Protein AF-A0A1F9YQN9-F1 (afdb_monomer_lite)

pLDDT: mean 76.18, std 14.78, range [42.59, 94.94]

Foldseek 3Di:
DDDDDQQQDWDADPVPRDIDSPPDQADPPPRHGQQPPWDADPPPGDTDHPPDQADPPPGHGPVVVRVVCPPVNDDDPVPPCPDDDPDPPPDDQDWDADPVPRDTDTPPDQADPPPGHGDD

Structure (mmCIF, N/CA/C/O backbone):
data_AF-A0A1F9YQN9-F1
#
_entry.id   AF-A0A1F9YQN9-F1
#
loop_
_atom_site.group_PDB
_atom_site.id
_atom_site.type_symbol
_atom_site.label_atom_id
_atom_site.label_alt_id
_atom_site.label_comp_id
_atom_site.label_asym_id
_atom_site.label_entity_id
_atom_site.label_seq_id
_atom_site.pdbx_PDB_ins_code
_atom_site.Cartn_x
_atom_site.Cartn_y
_atom_site.Cartn_z
_atom_site.occupancy
_atom_site.B_iso_or_equiv
_atom_site.auth_seq_id
_atom_site.auth_comp_id
_atom_site.auth_asym_id
_atom_site.auth_atom_id
_atom_site.pdbx_PDB_model_num
ATOM 1 N N . MET A 1 1 ? 17.009 8.563 25.697 1.00 42.59 1 MET A N 1
ATOM 2 C CA . MET A 1 1 ? 15.976 9.235 24.885 1.00 42.59 1 MET A CA 1
ATOM 3 C C . MET A 1 1 ? 15.424 8.178 23.945 1.00 42.59 1 MET A C 1
ATOM 5 O O . MET A 1 1 ? 15.961 8.001 22.863 1.00 42.59 1 MET A O 1
ATOM 9 N N . GLY A 1 2 ? 14.489 7.361 24.434 1.00 46.00 2 GLY A N 1
ATOM 10 C CA . GLY A 1 2 ? 13.832 6.340 23.620 1.00 46.00 2 GLY A CA 1
ATOM 11 C C . GLY A 1 2 ? 12.656 6.999 22.920 1.00 46.00 2 GLY A C 1
ATOM 12 O O . GLY A 1 2 ? 11.730 7.431 23.598 1.00 46.00 2 GLY A O 1
ATOM 13 N N . GLY A 1 3 ? 12.744 7.175 21.605 1.00 48.94 3 GLY A N 1
ATOM 14 C CA . GLY A 1 3 ? 11.571 7.506 20.808 1.00 48.94 3 GLY A CA 1
ATOM 15 C C . GLY A 1 3 ? 10.756 6.232 20.664 1.00 48.94 3 GLY A C 1
ATOM 16 O O . GLY A 1 3 ? 11.272 5.249 20.138 1.00 48.94 3 GLY A O 1
ATOM 17 N N . GLU A 1 4 ? 9.533 6.223 21.183 1.00 52.72 4 GLU A N 1
ATOM 18 C CA . GLU A 1 4 ? 8.585 5.152 20.887 1.00 52.72 4 GLU A CA 1
ATOM 19 C C . GLU A 1 4 ? 8.395 5.084 19.362 1.00 52.72 4 GLU A C 1
ATOM 21 O O . GLU A 1 4 ? 8.199 6.132 18.732 1.00 52.72 4 GLU A O 1
ATOM 26 N N . PRO A 1 5 ? 8.529 3.897 18.743 1.00 53.22 5 PRO A N 1
ATOM 27 C CA . PRO A 1 5 ? 8.379 3.757 17.306 1.00 53.22 5 PRO A CA 1
ATOM 28 C C . PRO A 1 5 ? 6.944 4.121 16.935 1.00 53.22 5 PRO A C 1
ATOM 30 O O . PRO A 1 5 ? 5.988 3.467 17.350 1.00 53.22 5 PRO A O 1
ATOM 33 N N . LEU A 1 6 ? 6.796 5.209 16.180 1.00 53.38 6 LEU A N 1
ATOM 34 C CA . LEU A 1 6 ? 5.503 5.609 15.647 1.00 53.38 6 LEU A CA 1
ATOM 35 C C . LEU A 1 6 ? 5.006 4.498 14.708 1.00 53.38 6 LEU A C 1
ATOM 37 O O . LEU A 1 6 ? 5.811 3.945 13.953 1.00 53.38 6 LEU A O 1
ATOM 41 N N . PRO A 1 7 ? 3.707 4.159 14.734 1.00 54.50 7 PRO A N 1
ATOM 42 C CA . PRO A 1 7 ? 3.143 3.173 13.820 1.00 54.50 7 PRO A CA 1
ATOM 43 C C . PRO A 1 7 ? 3.454 3.575 12.375 1.00 54.50 7 PRO A C 1
ATOM 45 O O . PRO A 1 7 ? 3.112 4.674 11.934 1.00 54.50 7 PRO A O 1
ATOM 48 N N . VAL A 1 8 ? 4.119 2.686 11.640 1.00 56.28 8 VAL A N 1
ATOM 49 C CA . VAL A 1 8 ? 4.460 2.925 10.237 1.00 56.28 8 VAL A CA 1
ATOM 50 C C . VAL A 1 8 ? 3.255 2.531 9.384 1.00 56.28 8 VAL A C 1
ATOM 52 O O . VAL A 1 8 ? 2.952 1.350 9.215 1.00 56.28 8 VAL A O 1
ATOM 55 N N . PHE A 1 9 ? 2.523 3.527 8.884 1.00 61.94 9 PHE A N 1
ATOM 56 C CA . PHE A 1 9 ? 1.361 3.324 8.020 1.00 61.94 9 PHE A CA 1
ATOM 57 C C . PHE A 1 9 ? 1.805 3.045 6.584 1.00 61.94 9 PHE A C 1
ATOM 59 O O . PHE A 1 9 ? 2.018 3.953 5.786 1.00 61.94 9 PHE A O 1
ATOM 66 N N . VAL A 1 10 ? 1.907 1.766 6.241 1.00 69.38 10 VAL A N 1
ATOM 67 C CA . VAL A 1 10 ? 2.259 1.327 4.889 1.00 69.38 10 VAL A CA 1
ATOM 68 C C . VAL A 1 10 ? 1.105 1.590 3.926 1.00 69.38 10 VAL A C 1
ATOM 70 O O . VAL A 1 10 ? 0.012 1.053 4.110 1.00 69.38 10 VAL A O 1
ATOM 73 N N . PHE A 1 11 ? 1.340 2.351 2.857 1.00 77.69 11 PHE A N 1
ATOM 74 C CA . PHE A 1 11 ? 0.350 2.523 1.790 1.00 77.69 11 PHE A CA 1
ATOM 75 C C . PHE A 1 11 ? 0.981 2.501 0.395 1.00 77.69 11 PHE A C 1
ATOM 77 O O . PHE A 1 11 ? 2.188 2.657 0.222 1.00 77.69 11 PHE A O 1
ATOM 84 N N . GLY A 1 12 ? 0.163 2.252 -0.629 1.00 81.06 12 GLY A N 1
ATOM 85 C CA . GLY A 1 12 ? 0.599 2.257 -2.026 1.00 81.06 12 GLY A CA 1
ATOM 86 C C . GLY A 1 12 ? 0.577 3.664 -2.620 1.00 81.06 12 GLY A C 1
ATOM 87 O O . GLY A 1 12 ? -0.426 4.369 -2.522 1.00 81.06 12 GLY A O 1
ATOM 88 N N . CYS A 1 13 ? 1.656 4.075 -3.287 1.00 85.19 13 CYS A N 1
ATOM 89 C CA . CYS A 1 13 ? 1.663 5.303 -4.073 1.00 85.19 13 CYS A CA 1
ATOM 90 C C . CYS A 1 13 ? 0.677 5.173 -5.243 1.00 85.19 1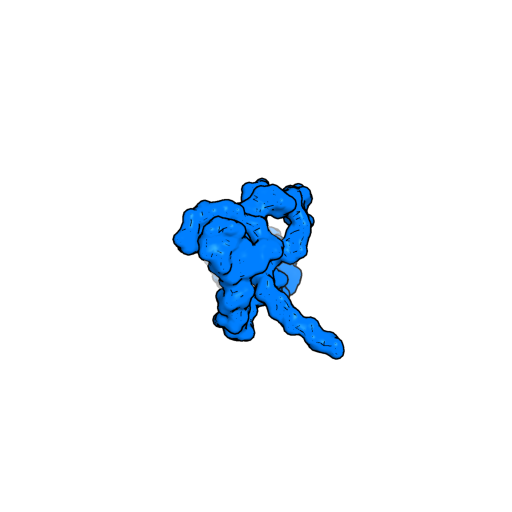3 CYS A C 1
ATOM 92 O O . CYS A 1 13 ? 0.899 4.385 -6.160 1.00 85.19 13 CYS A O 1
ATOM 94 N N . MET A 1 14 ? -0.374 5.993 -5.257 1.00 83.38 14 MET A N 1
ATOM 95 C CA . MET A 1 14 ? -1.381 6.000 -6.329 1.00 83.38 14 MET A CA 1
ATOM 96 C C . MET A 1 14 ? -0.825 6.389 -7.710 1.00 83.38 14 MET A C 1
ATOM 98 O O . MET A 1 14 ? -1.431 6.066 -8.726 1.00 83.38 14 MET A O 1
ATOM 102 N N . SER A 1 15 ? 0.337 7.046 -7.769 1.00 86.50 15 SER A N 1
ATOM 103 C CA . SER A 1 15 ? 0.947 7.470 -9.035 1.00 86.50 15 SER A CA 1
ATOM 104 C C . SER A 1 15 ? 1.804 6.391 -9.699 1.00 86.50 15 SER A C 1
ATOM 106 O O . SER A 1 15 ? 1.899 6.369 -10.920 1.00 86.50 15 SER A O 1
ATOM 108 N N . CYS A 1 16 ? 2.464 5.518 -8.928 1.00 89.75 16 CYS A N 1
ATOM 109 C CA . CYS A 1 16 ? 3.383 4.508 -9.483 1.00 89.75 16 CYS A CA 1
ATOM 110 C C . CYS A 1 16 ? 3.148 3.077 -8.979 1.00 89.75 16 CYS A C 1
ATOM 112 O O . CYS A 1 16 ? 3.881 2.167 -9.364 1.00 89.75 16 CYS A O 1
ATOM 114 N N . GLY A 1 17 ? 2.163 2.870 -8.102 1.00 84.88 17 GLY A N 1
ATOM 115 C CA . GLY A 1 17 ? 1.779 1.569 -7.553 1.00 84.88 17 GLY A CA 1
ATOM 116 C C . GLY A 1 17 ? 2.763 0.970 -6.546 1.00 84.88 17 GLY A C 1
ATOM 117 O O . GLY A 1 17 ? 2.534 -0.135 -6.065 1.00 84.88 17 GLY A O 1
ATOM 118 N N . LYS A 1 18 ? 3.865 1.659 -6.220 1.00 86.88 18 LYS A N 1
ATOM 119 C CA . LYS A 1 18 ? 4.867 1.152 -5.273 1.00 86.88 18 LYS A CA 1
ATOM 120 C C . LYS A 1 18 ? 4.476 1.452 -3.832 1.00 86.88 18 LYS A C 1
ATOM 122 O O . LYS A 1 18 ? 4.007 2.545 -3.526 1.00 86.88 18 LYS A O 1
ATOM 127 N N . THR A 1 19 ? 4.736 0.492 -2.959 1.00 85.56 19 THR A N 1
ATOM 128 C CA . THR A 1 19 ? 4.576 0.610 -1.510 1.00 85.56 19 THR A CA 1
ATOM 129 C C . THR A 1 19 ? 5.522 1.667 -0.934 1.00 85.56 19 THR A C 1
ATOM 131 O O . THR A 1 19 ? 6.685 1.738 -1.336 1.00 85.56 19 THR A O 1
ATOM 134 N N . VAL A 1 20 ? 5.024 2.483 -0.005 1.00 84.94 20 VAL A N 1
ATOM 135 C CA . VAL A 1 20 ? 5.782 3.496 0.746 1.00 84.94 20 VAL A CA 1
ATOM 136 C C . VAL A 1 20 ? 5.500 3.377 2.247 1.00 84.94 20 VAL A C 1
ATOM 138 O O . VAL A 1 20 ? 4.473 2.819 2.638 1.00 84.94 20 VAL A O 1
ATOM 141 N N . SER A 1 21 ? 6.414 3.888 3.080 1.00 73.44 21 SER A N 1
ATOM 142 C CA . SER A 1 21 ? 6.290 3.837 4.547 1.00 73.44 21 SER A CA 1
ATOM 143 C C . SER A 1 21 ? 5.236 4.804 5.090 1.00 73.44 21 SER A C 1
ATOM 145 O O . SER A 1 21 ? 4.775 4.650 6.217 1.00 73.44 21 SER A O 1
ATOM 147 N N . GLY A 1 22 ? 4.887 5.816 4.289 1.00 71.50 22 GLY A N 1
ATOM 148 C CA . GLY A 1 22 ? 3.876 6.814 4.610 1.00 71.50 22 GLY A CA 1
ATOM 149 C C . GLY A 1 22 ? 4.337 7.909 5.564 1.00 71.50 22 GLY A C 1
ATOM 150 O O . GLY A 1 22 ? 3.557 8.799 5.897 1.00 71.50 22 GLY A O 1
ATOM 151 N N . SER A 1 23 ? 5.607 7.870 5.972 1.00 70.81 23 SER A N 1
ATOM 152 C CA . SER A 1 23 ? 6.249 8.924 6.760 1.00 70.81 23 SER A CA 1
ATOM 153 C C . SER A 1 23 ? 6.807 10.057 5.889 1.00 70.81 23 SER A C 1
ATOM 155 O O . SER A 1 23 ? 7.084 11.154 6.381 1.00 70.81 23 SER A O 1
ATOM 157 N N . GLU A 1 24 ? 6.974 9.814 4.587 1.00 78.44 24 GLU A N 1
ATOM 158 C CA . GLU A 1 24 ? 7.519 10.778 3.641 1.00 78.44 24 GLU A CA 1
ATOM 159 C C . GLU A 1 24 ? 6.449 11.759 3.136 1.00 78.44 24 GLU A C 1
ATOM 161 O O . GLU A 1 24 ? 5.273 11.428 3.027 1.00 78.44 24 GLU A O 1
ATOM 166 N N . LYS A 1 25 ? 6.860 12.973 2.746 1.00 81.94 25 LYS A N 1
ATOM 167 C CA . LYS A 1 25 ? 5.969 13.951 2.083 1.00 81.94 25 LYS A CA 1
ATOM 168 C C . LYS A 1 25 ? 5.759 13.669 0.595 1.00 81.94 25 LYS A C 1
ATOM 170 O O . LYS A 1 25 ? 4.855 14.219 -0.027 1.00 81.94 25 LYS A O 1
ATOM 175 N N . SER A 1 26 ? 6.621 12.852 0.006 1.00 87.94 26 SER A N 1
ATOM 176 C CA . SER A 1 26 ? 6.571 12.494 -1.404 1.00 87.94 26 SER A CA 1
ATOM 177 C C . SER A 1 26 ? 7.116 11.092 -1.624 1.00 87.94 26 SER A C 1
ATOM 179 O O . SER A 1 26 ? 7.910 10.576 -0.838 1.00 87.94 26 SER A O 1
ATOM 181 N N . CYS A 1 27 ? 6.683 10.459 -2.711 1.00 87.75 27 CYS A N 1
ATOM 182 C CA . CYS A 1 27 ? 7.119 9.124 -3.066 1.00 87.75 27 CYS A CA 1
ATOM 183 C C . CYS A 1 27 ? 8.615 9.143 -3.419 1.00 87.75 27 CYS A C 1
ATOM 185 O O . CYS A 1 27 ? 8.980 9.751 -4.430 1.00 87.75 27 CYS A O 1
ATOM 187 N N . PRO A 1 28 ? 9.482 8.404 -2.703 1.00 86.69 28 PRO A N 1
ATOM 188 C CA . PRO A 1 28 ? 10.918 8.373 -2.991 1.00 86.69 28 PRO A CA 1
ATOM 189 C C . PRO A 1 28 ? 11.250 7.716 -4.341 1.00 86.69 28 PRO A C 1
ATOM 191 O O . PRO A 1 28 ? 12.379 7.794 -4.815 1.00 86.69 28 PRO A O 1
ATOM 194 N N . ARG A 1 29 ? 10.279 7.042 -4.974 1.00 87.00 29 ARG A N 1
ATOM 195 C CA . ARG A 1 29 ? 10.465 6.323 -6.242 1.00 87.00 29 ARG A CA 1
ATOM 196 C C . ARG A 1 29 ? 10.054 7.127 -7.471 1.00 87.00 29 ARG A C 1
ATOM 198 O O . ARG A 1 29 ? 10.697 6.987 -8.503 1.00 87.00 29 ARG A O 1
ATOM 205 N N . CYS A 1 30 ? 8.975 7.907 -7.393 1.00 90.50 30 CYS A N 1
ATOM 206 C CA . CYS A 1 30 ? 8.449 8.653 -8.544 1.00 90.50 30 CYS A CA 1
ATOM 207 C C . CYS A 1 30 ? 8.305 10.162 -8.306 1.00 90.50 30 CYS A C 1
ATOM 209 O O . CYS A 1 30 ? 7.971 10.883 -9.239 1.00 90.50 30 CYS A O 1
ATOM 211 N N . GLY A 1 31 ? 8.536 10.647 -7.083 1.00 88.62 31 GLY A N 1
ATOM 212 C CA . GLY A 1 31 ? 8.452 12.066 -6.736 1.00 88.62 31 GLY A CA 1
ATOM 213 C C . GLY A 1 31 ? 7.035 12.611 -6.540 1.00 88.62 31 GLY A C 1
ATOM 214 O O . GLY A 1 31 ? 6.892 13.798 -6.268 1.00 88.62 31 GLY A O 1
ATOM 215 N N . ALA A 1 32 ? 5.993 11.779 -6.653 1.00 87.56 32 ALA A N 1
ATOM 216 C CA . ALA A 1 32 ? 4.616 12.207 -6.408 1.00 87.56 32 ALA A CA 1
ATOM 217 C C . ALA A 1 32 ? 4.455 12.742 -4.977 1.00 87.56 32 ALA A C 1
ATOM 219 O O . ALA A 1 32 ? 4.848 12.062 -4.031 1.00 87.56 32 ALA A O 1
ATOM 220 N N . SER A 1 33 ? 3.896 13.944 -4.818 1.00 86.31 33 SER A N 1
ATOM 221 C CA . SER A 1 33 ? 3.594 14.510 -3.498 1.00 86.31 33 SER A CA 1
ATOM 222 C C . SER A 1 33 ? 2.431 13.759 -2.843 1.00 86.31 33 SER A C 1
ATOM 224 O O . SER A 1 33 ? 1.500 13.315 -3.517 1.00 86.31 33 SER A O 1
ATOM 226 N N . PHE A 1 34 ? 2.504 13.622 -1.521 1.00 81.12 34 PHE A N 1
ATOM 227 C CA . PHE A 1 34 ? 1.444 13.070 -0.685 1.00 81.12 34 PHE A CA 1
ATOM 228 C C . PHE A 1 34 ? 0.649 14.145 0.070 1.00 81.12 34 PHE A C 1
ATOM 230 O O . PHE A 1 34 ? -0.257 13.802 0.827 1.00 81.12 34 PHE A O 1
ATOM 237 N N . ASP A 1 35 ? 0.932 15.433 -0.154 1.00 78.62 35 ASP A N 1
ATOM 238 C CA . ASP A 1 35 ? 0.245 16.551 0.511 1.00 78.62 35 ASP A CA 1
ATOM 239 C C . ASP A 1 35 ? -1.273 16.561 0.223 1.00 78.62 35 ASP A C 1
ATOM 241 O O . ASP A 1 35 ? -2.078 16.957 1.072 1.00 78.62 35 ASP A O 1
ATOM 245 N N . ASP A 1 36 ? -1.682 16.046 -0.939 1.00 75.38 36 ASP A N 1
ATOM 246 C CA . ASP A 1 36 ? -3.083 15.969 -1.376 1.00 75.38 36 ASP A CA 1
ATOM 247 C C . ASP A 1 36 ? -3.738 14.600 -1.137 1.00 75.38 36 ASP A C 1
ATOM 249 O O . ASP A 1 36 ? -4.906 14.398 -1.475 1.00 75.38 36 ASP A O 1
ATOM 253 N N . VAL A 1 37 ? -3.028 13.644 -0.529 1.00 78.06 37 VAL A N 1
ATOM 254 C CA . VAL A 1 37 ? -3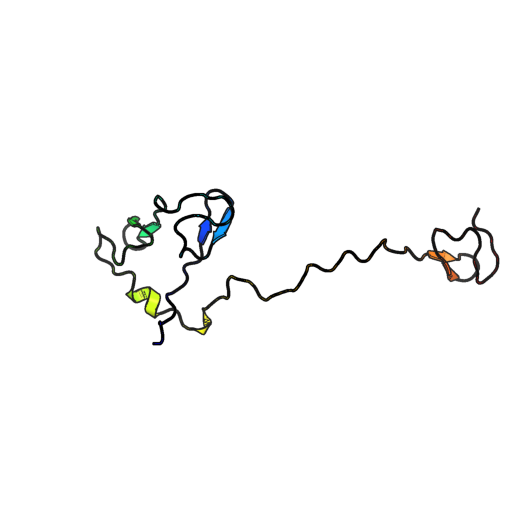.611 12.333 -0.217 1.00 78.06 37 VAL A CA 1
ATOM 255 C C . VAL A 1 37 ? -4.604 12.480 0.931 1.00 78.06 37 VAL A C 1
ATOM 257 O O . VAL A 1 37 ? -4.303 13.061 1.977 1.00 78.06 37 VAL A O 1
ATOM 260 N N . ARG A 1 38 ? -5.810 11.948 0.735 1.00 82.94 38 ARG A N 1
ATOM 261 C CA . ARG A 1 38 ? -6.877 11.914 1.737 1.00 82.94 38 ARG A CA 1
ATOM 262 C C . ARG A 1 38 ? -7.350 10.482 1.933 1.00 82.94 38 ARG A C 1
ATOM 264 O O . ARG A 1 38 ? -7.368 9.696 0.989 1.00 82.94 38 ARG A O 1
ATOM 271 N N . PHE A 1 39 ? -7.746 10.172 3.157 1.00 83.38 39 PHE A N 1
ATOM 272 C CA . PHE A 1 39 ? -8.311 8.890 3.555 1.00 83.38 39 PHE A CA 1
ATOM 273 C C . PHE A 1 39 ? -9.756 9.083 3.986 1.00 83.38 39 PHE A C 1
ATOM 275 O O . PHE A 1 39 ? -10.111 10.132 4.512 1.00 83.38 39 PHE A O 1
ATOM 282 N N . GLU A 1 40 ? -10.592 8.073 3.796 1.00 89.00 40 GLU A N 1
ATOM 283 C CA . GLU A 1 40 ? -11.958 8.108 4.305 1.00 89.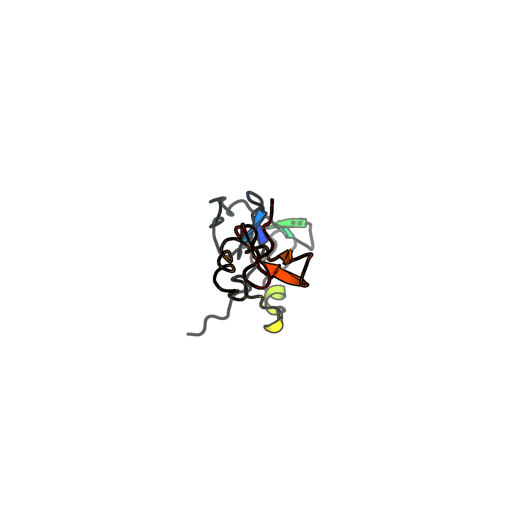00 40 GLU A CA 1
ATOM 284 C C . GLU A 1 40 ? -11.980 7.727 5.787 1.00 89.00 40 GLU A C 1
ATOM 286 O O . GLU A 1 40 ? -11.420 6.711 6.204 1.00 89.00 40 GLU A O 1
ATOM 291 N N . CYS A 1 41 ? -12.654 8.536 6.602 1.00 88.62 41 CYS A N 1
ATOM 292 C CA . CYS A 1 41 ? -12.914 8.208 7.992 1.00 88.62 41 CYS A CA 1
ATOM 293 C C . CYS A 1 41 ? -13.798 6.949 8.055 1.00 88.62 41 CYS A C 1
ATOM 295 O O . CYS A 1 41 ? -14.937 6.995 7.585 1.00 88.62 41 CYS A O 1
ATOM 297 N N . PRO A 1 42 ? -13.367 5.860 8.715 1.00 84.38 42 PRO A N 1
ATOM 298 C CA . PRO A 1 42 ? -14.100 4.591 8.702 1.00 84.38 42 PRO A CA 1
ATOM 299 C C . PRO A 1 42 ? -15.453 4.641 9.431 1.00 84.38 42 PRO A C 1
ATOM 301 O O . PRO A 1 42 ? -16.247 3.712 9.321 1.00 84.38 42 PRO A O 1
ATOM 304 N N . PHE A 1 43 ? -15.733 5.713 10.179 1.00 89.00 43 PHE A N 1
ATOM 305 C CA . PHE A 1 43 ? -16.968 5.871 10.951 1.00 89.00 43 PHE A CA 1
ATOM 306 C C . PHE A 1 43 ? -18.010 6.752 10.264 1.00 89.00 43 PHE A C 1
ATOM 308 O O . PHE A 1 43 ? -19.205 6.565 10.477 1.00 89.00 43 PHE A O 1
ATOM 315 N N . CYS A 1 44 ? -17.579 7.739 9.474 1.00 93.50 44 CYS A N 1
ATOM 316 C CA . CYS A 1 44 ? -18.493 8.726 8.891 1.00 93.50 44 CYS A CA 1
ATOM 317 C C . CYS A 1 44 ? -18.245 9.044 7.411 1.00 93.50 44 CYS A C 1
ATOM 319 O O . CYS A 1 44 ? -19.006 9.829 6.842 1.00 93.50 44 CYS A O 1
ATOM 321 N N . GLY A 1 45 ? -17.204 8.465 6.806 1.00 89.88 45 GLY A N 1
ATOM 322 C CA . GLY A 1 45 ? -16.833 8.651 5.401 1.00 89.88 45 GLY A CA 1
ATOM 323 C C . GLY A 1 45 ? -16.204 10.006 5.067 1.00 89.88 45 GLY A C 1
ATOM 324 O O . GLY A 1 45 ? -15.959 10.281 3.901 1.00 89.88 45 GLY A O 1
ATOM 325 N N . GLU A 1 46 ? -15.954 10.872 6.055 1.00 94.94 46 GLU A N 1
ATOM 326 C CA . GLU A 1 46 ? -15.318 12.173 5.814 1.00 94.94 46 GLU A CA 1
ATOM 327 C C . GLU A 1 46 ? -13.862 12.011 5.370 1.00 94.94 46 GLU A C 1
ATOM 329 O O . GLU A 1 46 ? -13.147 11.171 5.918 1.00 94.94 46 GLU A O 1
ATOM 334 N N . LEU A 1 47 ? -13.407 12.848 4.437 1.00 89.88 47 LEU A N 1
ATOM 335 C CA . LEU A 1 47 ? -12.014 12.849 4.004 1.00 89.88 47 LEU A CA 1
ATOM 336 C C . LEU A 1 47 ? -11.116 13.472 5.079 1.00 89.88 47 LEU A C 1
ATOM 338 O O . LEU A 1 47 ? -11.318 14.609 5.499 1.00 89.88 47 LEU A O 1
ATOM 342 N N . VAL A 1 48 ? -10.099 12.729 5.500 1.00 87.81 48 VAL A N 1
ATOM 343 C CA . VAL A 1 48 ? -9.107 13.134 6.501 1.00 87.81 48 VAL A CA 1
ATOM 344 C C . VAL A 1 48 ? -7.696 13.043 5.935 1.00 87.81 48 VAL A C 1
ATOM 346 O O . VAL A 1 48 ? -7.427 12.293 4.995 1.00 87.81 48 VAL A O 1
ATOM 349 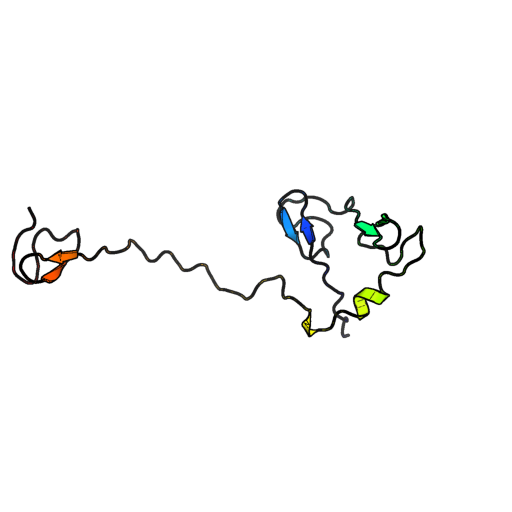N N . SER A 1 49 ? -6.784 13.830 6.490 1.00 82.75 49 SER A N 1
ATOM 350 C CA . SER A 1 49 ? -5.380 13.859 6.086 1.00 82.75 49 SER A CA 1
ATOM 351 C C . SER A 1 49 ? -4.558 12.858 6.909 1.00 82.75 49 SER A C 1
ATOM 353 O O . SER A 1 49 ? -4.878 12.634 8.075 1.00 82.75 49 SER A O 1
ATOM 355 N N . PRO A 1 50 ? -3.460 12.296 6.364 1.00 74.94 50 PRO A N 1
ATOM 356 C CA . PRO A 1 50 ? -2.584 11.371 7.097 1.00 74.94 50 PRO A CA 1
ATOM 357 C C . PRO A 1 50 ? -2.064 11.907 8.443 1.00 74.94 50 PRO A C 1
ATOM 359 O O . PRO A 1 50 ? -1.752 11.126 9.334 1.00 74.94 50 PRO A O 1
ATOM 362 N N . GLY A 1 51 ? -1.955 13.232 8.591 1.00 74.19 51 GLY A N 1
ATOM 363 C CA . GLY A 1 51 ? -1.493 13.883 9.821 1.00 74.19 51 GLY A CA 1
ATOM 364 C C . GLY A 1 51 ? -2.586 14.212 10.843 1.00 74.19 51 GLY A C 1
ATOM 365 O O . GLY A 1 51 ? -2.262 14.724 11.915 1.00 74.19 51 GLY A O 1
ATOM 366 N N . ASP A 1 52 ? -3.861 13.966 10.539 1.00 83.12 52 ASP A N 1
ATOM 367 C CA . ASP A 1 52 ? -4.951 14.299 11.454 1.00 83.12 52 ASP A CA 1
ATOM 368 C C . ASP A 1 52 ? -4.967 13.322 12.638 1.00 83.12 52 ASP A C 1
ATOM 370 O O . ASP A 1 52 ? -4.923 12.108 12.469 1.00 83.12 52 ASP A O 1
ATOM 374 N N . SER A 1 53 ? -5.070 13.839 13.865 1.00 82.81 53 SER A N 1
ATOM 375 C CA . SER A 1 53 ? -5.202 13.009 15.075 1.00 82.81 53 SER A CA 1
ATOM 376 C C . SER A 1 53 ? -6.652 12.623 15.384 1.00 82.81 53 SER A C 1
ATOM 378 O O . SER A 1 53 ? -6.902 11.716 16.184 1.00 82.81 53 SER A O 1
ATOM 380 N N . ARG A 1 54 ? -7.618 13.301 14.753 1.00 88.62 54 ARG A N 1
ATOM 381 C CA . ARG A 1 54 ? -9.058 13.068 14.904 1.00 88.62 54 ARG A CA 1
ATOM 382 C C . ARG A 1 54 ? -9.837 13.493 13.666 1.00 88.62 54 ARG A C 1
ATOM 384 O O . ARG A 1 54 ? -9.429 14.405 12.954 1.00 88.62 54 ARG A O 1
ATOM 391 N N . CYS A 1 55 ? -11.008 12.900 13.461 1.00 91.81 55 CYS A N 1
ATOM 392 C CA . CYS A 1 55 ? -11.934 13.342 12.424 1.00 91.81 55 CYS A CA 1
ATOM 393 C C . CYS A 1 55 ? -12.603 14.670 12.814 1.00 91.81 55 CYS A C 1
ATOM 395 O O . CYS A 1 55 ? -13.254 14.753 13.857 1.00 91.81 55 CYS A O 1
ATOM 397 N N . GLY A 1 56 ? -12.527 15.684 11.947 1.00 91.00 56 GLY A N 1
ATOM 398 C CA . GLY A 1 56 ? -13.191 16.978 12.157 1.00 91.00 56 GLY A CA 1
ATOM 399 C C . GLY A 1 56 ? -14.726 16.931 12.111 1.00 91.00 56 GLY A C 1
ATOM 400 O O . GLY A 1 56 ? -15.372 17.841 12.625 1.00 91.00 56 GLY A O 1
ATOM 401 N N . ARG A 1 57 ? -15.319 15.876 11.529 1.00 94.38 57 ARG A N 1
ATOM 402 C CA . ARG A 1 57 ? -16.777 15.729 11.396 1.00 94.38 57 ARG A CA 1
ATOM 403 C C . ARG A 1 57 ? -17.414 14.917 12.520 1.00 94.38 57 ARG A C 1
ATOM 405 O O . ARG A 1 57 ? -18.351 15.395 13.147 1.00 94.38 57 ARG A O 1
ATOM 412 N N . CYS A 1 58 ? -16.938 13.697 12.777 1.00 93.56 58 CYS A N 1
ATOM 413 C CA . CYS A 1 58 ? -17.522 12.820 13.804 1.00 93.56 58 CYS A CA 1
ATOM 414 C C . CYS A 1 58 ? -16.768 12.828 15.141 1.00 93.56 58 CYS A C 1
ATOM 416 O O . CYS A 1 58 ? -17.254 12.250 16.108 1.00 93.56 58 CYS A O 1
ATOM 418 N N . GLY A 1 59 ? -15.592 13.460 15.210 1.00 90.69 59 GLY A N 1
ATOM 419 C CA . GLY A 1 59 ? -14.812 13.589 16.443 1.00 90.69 59 GLY A CA 1
ATOM 420 C C . GLY A 1 59 ? -14.028 12.343 16.860 1.00 90.69 59 GLY A C 1
ATOM 421 O O . GLY A 1 59 ? -13.390 12.372 17.908 1.00 90.69 59 GLY A O 1
ATOM 422 N N . THR A 1 60 ? -14.044 11.262 16.073 1.00 89.44 60 THR A N 1
ATOM 423 C CA . THR A 1 60 ? -13.287 10.043 16.392 1.00 89.44 60 THR A CA 1
ATOM 424 C C . THR A 1 60 ? -11.785 10.315 16.425 1.00 89.44 60 THR A C 1
ATOM 426 O O . THR A 1 60 ? -11.248 10.856 15.461 1.00 89.44 60 THR A O 1
ATOM 429 N N . GLU A 1 61 ? -11.106 9.899 17.496 1.00 88.00 61 GLU A N 1
ATOM 430 C CA . GLU A 1 61 ? -9.647 9.977 17.621 1.00 8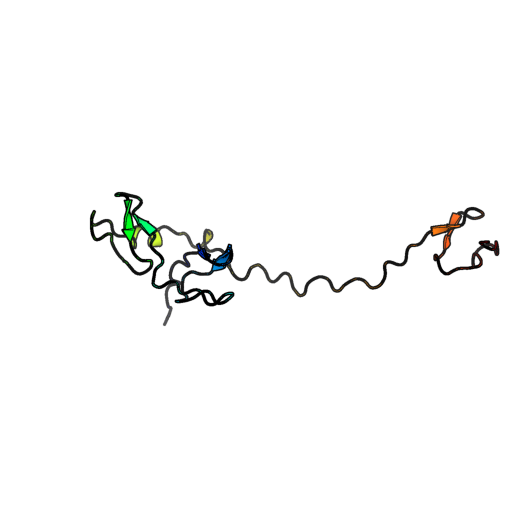8.00 61 GLU A CA 1
ATOM 431 C C . GLU A 1 61 ? -8.969 8.765 16.974 1.00 88.00 61 GLU A C 1
ATOM 433 O O . GLU A 1 61 ? -9.329 7.620 17.245 1.00 88.00 61 GLU A O 1
ATOM 438 N N . PHE A 1 62 ? -7.973 9.007 16.123 1.00 79.44 62 PHE A N 1
ATOM 439 C CA . PHE A 1 62 ? -7.267 7.951 15.388 1.00 79.44 62 PHE A CA 1
ATOM 440 C C . PHE A 1 62 ? -6.103 7.348 16.189 1.00 79.44 62 PHE A C 1
ATOM 442 O O . PHE A 1 62 ? -5.748 6.184 16.004 1.00 79.44 62 PHE A O 1
ATOM 449 N N . SER A 1 63 ? -5.558 8.107 17.142 1.00 70.69 63 SER A N 1
ATOM 450 C CA . SER A 1 63 ? -4.475 7.685 18.041 1.00 70.69 63 SER A CA 1
ATOM 451 C C . SER A 1 63 ? -4.835 6.471 18.904 1.00 70.69 63 SER A C 1
ATOM 453 O O . SER A 1 63 ? -3.969 5.650 19.200 1.00 70.69 63 SER A O 1
ATOM 455 N N . ALA A 1 64 ? -6.111 6.306 19.259 1.00 64.00 64 ALA A N 1
ATOM 456 C CA . ALA A 1 64 ? -6.581 5.171 20.052 1.00 64.00 64 ALA A CA 1
ATOM 457 C C . ALA A 1 64 ? -6.379 3.816 19.345 1.00 64.00 64 ALA A C 1
ATOM 459 O O . ALA A 1 64 ? -6.214 2.794 20.007 1.00 64.00 64 ALA A O 1
ATOM 460 N N . PHE A 1 65 ? -6.350 3.803 18.010 1.00 62.94 65 PHE A N 1
ATOM 461 C CA . PHE A 1 65 ? -6.184 2.585 17.211 1.00 62.94 65 PHE A CA 1
ATOM 462 C C . PHE A 1 65 ? -4.714 2.281 16.902 1.00 62.94 65 PHE A C 1
ATOM 464 O O . PHE A 1 65 ? -4.350 1.118 16.745 1.00 62.94 65 PHE A O 1
ATOM 471 N N . ALA A 1 66 ? -3.856 3.305 16.897 1.00 59.78 66 ALA A N 1
ATOM 472 C CA . ALA A 1 66 ? -2.404 3.147 16.817 1.00 59.78 66 ALA A CA 1
ATOM 473 C C . ALA A 1 66 ? -1.826 2.405 18.036 1.00 59.78 66 ALA A C 1
ATOM 475 O O . ALA A 1 66 ? -0.915 1.597 17.892 1.00 59.78 66 ALA A O 1
ATOM 476 N N . ALA A 1 67 ? -2.388 2.630 19.227 1.00 56.34 67 ALA A N 1
ATOM 477 C CA . ALA A 1 67 ? -1.944 1.983 20.465 1.00 56.34 67 ALA A CA 1
ATOM 478 C C . ALA A 1 67 ? -2.280 0.477 20.544 1.00 56.34 67 ALA A C 1
ATOM 480 O O . ALA A 1 67 ? -1.757 -0.227 21.404 1.00 56.34 67 ALA A O 1
ATOM 481 N N . GLY A 1 68 ? -3.159 -0.024 19.666 1.00 54.06 68 GLY A N 1
ATOM 482 C CA . GLY A 1 68 ? -3.553 -1.435 19.604 1.00 54.06 68 GLY A CA 1
ATOM 483 C C . GLY A 1 68 ? -2.672 -2.304 18.703 1.00 54.06 68 GLY A C 1
ATOM 484 O O 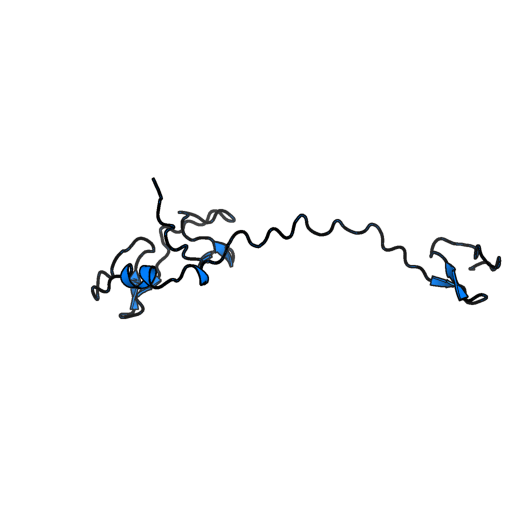. GLY A 1 68 ? -2.895 -3.513 18.623 1.00 54.06 68 GLY A O 1
ATOM 485 N N . VAL A 1 69 ? -1.691 -1.717 18.011 1.00 55.78 69 VAL A N 1
ATOM 486 C CA . VAL A 1 69 ? -0.772 -2.460 17.144 1.00 55.78 69 VAL A CA 1
ATOM 487 C C . VAL A 1 69 ? 0.286 -3.111 18.034 1.00 55.78 69 VAL A C 1
ATOM 489 O O . VAL A 1 69 ? 1.192 -2.449 18.533 1.00 55.78 69 VAL A O 1
ATOM 492 N N . CYS A 1 70 ? 0.148 -4.410 18.299 1.00 50.72 70 CYS A N 1
ATOM 493 C CA . CYS A 1 70 ? 1.158 -5.156 19.045 1.00 50.72 70 CYS A CA 1
ATOM 494 C C . CYS A 1 70 ? 2.493 -5.157 18.277 1.00 50.72 70 CYS A C 1
ATOM 496 O O . CYS A 1 70 ? 2.484 -5.205 17.048 1.00 50.72 70 CYS A O 1
ATOM 498 N N . GLU A 1 71 ? 3.638 -5.171 18.975 1.00 56.78 71 GLU A N 1
ATOM 499 C CA . GLU A 1 71 ? 4.972 -5.271 18.341 1.00 56.78 71 GLU A CA 1
ATOM 500 C C . GLU A 1 71 ? 5.081 -6.461 17.370 1.00 56.78 71 GLU A C 1
ATOM 502 O O . GLU A 1 71 ? 5.829 -6.414 16.402 1.00 56.78 71 GLU A O 1
ATOM 507 N N . ALA A 1 72 ? 4.280 -7.511 17.571 1.00 56.94 72 ALA A N 1
ATOM 508 C CA . ALA A 1 72 ? 4.199 -8.656 16.665 1.00 56.94 72 ALA A CA 1
ATOM 509 C C . ALA A 1 72 ? 3.591 -8.334 15.282 1.00 56.94 72 ALA A C 1
ATOM 511 O O . ALA A 1 72 ? 3.738 -9.129 14.358 1.00 56.94 72 ALA A O 1
ATOM 512 N N . SER A 1 73 ? 2.903 -7.199 15.136 1.00 54.47 73 SER A N 1
ATOM 513 C CA . SER A 1 73 ? 2.386 -6.690 13.857 1.00 54.47 73 SER A CA 1
ATOM 514 C C . SER A 1 73 ? 3.338 -5.691 13.191 1.00 54.47 73 SER A C 1
ATOM 516 O O . SER A 1 73 ? 3.017 -5.171 12.122 1.00 54.47 73 SER A O 1
ATOM 518 N N . ALA A 1 74 ? 4.500 -5.413 13.795 1.00 58.03 74 ALA A N 1
ATOM 519 C CA . ALA A 1 74 ? 5.543 -4.632 13.149 1.00 58.03 74 ALA A CA 1
ATOM 520 C C . ALA A 1 74 ? 6.110 -5.440 11.974 1.00 58.03 74 ALA A C 1
ATOM 522 O O . ALA A 1 74 ? 6.749 -6.478 12.151 1.00 58.03 74 ALA A O 1
ATOM 523 N N . VAL A 1 75 ? 5.836 -4.972 10.761 1.00 56.69 75 VAL A N 1
ATOM 524 C CA . VAL A 1 75 ? 6.416 -5.515 9.534 1.00 56.69 75 VAL A CA 1
ATOM 525 C C . VAL A 1 75 ? 7.607 -4.658 9.130 1.00 56.69 75 VAL A C 1
ATOM 527 O O . VAL A 1 75 ? 7.494 -3.441 8.996 1.00 56.69 75 VAL A O 1
ATOM 530 N N . ASP A 1 76 ? 8.754 -5.304 8.944 1.00 56.72 76 ASP A N 1
ATOM 531 C CA . ASP A 1 76 ? 9.951 -4.663 8.411 1.00 56.72 76 ASP A CA 1
ATOM 532 C C . ASP A 1 76 ? 9.734 -4.382 6.912 1.00 56.72 76 ASP A C 1
ATOM 534 O O . ASP A 1 76 ? 9.565 -5.306 6.109 1.00 56.72 76 ASP A O 1
ATOM 538 N N . LEU A 1 77 ? 9.623 -3.099 6.550 1.00 55.12 77 LEU A N 1
ATOM 539 C CA . LEU A 1 77 ? 9.277 -2.667 5.186 1.00 55.12 77 LEU A CA 1
ATOM 540 C C . LEU A 1 77 ? 10.454 -2.700 4.224 1.00 55.12 77 LEU A C 1
ATOM 542 O O . LEU A 1 77 ? 10.239 -2.685 3.010 1.00 55.12 77 LEU A O 1
ATOM 546 N N . ASP A 1 78 ? 11.672 -2.767 4.753 1.00 61.72 78 ASP A N 1
ATOM 547 C CA . ASP A 1 78 ? 12.882 -2.919 3.953 1.00 61.72 78 ASP A CA 1
ATOM 548 C C . ASP A 1 78 ? 13.020 -4.343 3.396 1.00 61.72 78 ASP A C 1
ATOM 550 O O . ASP A 1 78 ? 13.889 -4.614 2.567 1.00 61.72 78 ASP A O 1
ATOM 554 N N . GLY A 1 79 ? 12.091 -5.237 3.762 1.00 53.62 79 GLY A N 1
ATOM 555 C CA . GLY A 1 79 ? 12.154 -6.642 3.418 1.00 53.62 79 GLY A CA 1
ATOM 556 C C . GLY A 1 79 ? 13.312 -7.298 4.161 1.00 53.62 79 GLY A C 1
ATOM 557 O O . GLY A 1 79 ? 14.329 -6.689 4.477 1.00 53.62 79 GLY A O 1
ATOM 558 N N . ARG A 1 80 ? 13.197 -8.597 4.441 1.00 60.28 80 ARG A N 1
ATOM 559 C CA . ARG A 1 80 ? 14.398 -9.369 4.773 1.00 60.28 80 ARG A CA 1
ATOM 560 C C . ARG A 1 80 ? 15.415 -9.076 3.665 1.00 60.28 80 ARG A C 1
ATOM 562 O O . ARG A 1 80 ? 15.040 -9.232 2.504 1.00 60.28 80 ARG A O 1
ATOM 569 N N . ASP A 1 81 ? 16.637 -8.681 4.023 1.00 59.00 81 ASP A N 1
ATOM 570 C CA . ASP A 1 81 ? 17.794 -8.640 3.122 1.00 59.00 81 ASP A CA 1
ATOM 571 C C . ASP A 1 81 ? 17.984 -10.049 2.534 1.00 59.00 81 ASP A C 1
ATOM 573 O O . ASP A 1 81 ? 18.730 -10.895 3.022 1.00 59.00 81 ASP A O 1
ATOM 577 N N . MET A 1 82 ? 17.175 -10.369 1.528 1.00 56.75 82 MET A N 1
ATOM 578 C CA . MET A 1 82 ? 17.530 -11.314 0.501 1.00 56.75 82 MET A CA 1
ATOM 579 C C . MET A 1 82 ? 18.603 -10.541 -0.230 1.00 56.75 82 MET A C 1
ATOM 581 O O . MET A 1 82 ? 18.275 -9.534 -0.854 1.00 56.75 82 MET A O 1
ATOM 585 N N . GLY A 1 83 ? 19.857 -10.926 0.002 1.00 57.75 83 GLY A N 1
ATOM 586 C CA . GLY A 1 83 ? 21.033 -10.234 -0.505 1.00 57.75 83 GLY A CA 1
ATOM 587 C C . GLY A 1 83 ? 21.006 -10.020 -2.028 1.00 57.75 83 GLY A C 1
ATOM 588 O O . GLY A 1 83 ? 19.970 -10.156 -2.678 1.00 57.75 83 GLY A O 1
ATOM 589 N N . PRO A 1 84 ? 22.141 -9.671 -2.654 1.00 57.41 84 PRO A N 1
ATOM 590 C CA . PRO A 1 84 ? 22.153 -9.350 -4.079 1.00 57.41 84 PRO A CA 1
ATOM 591 C C . PRO A 1 84 ? 21.430 -10.443 -4.885 1.00 57.41 84 PRO A C 1
ATOM 593 O O . PRO A 1 84 ? 21.601 -11.626 -4.563 1.00 57.41 84 PRO A O 1
ATOM 596 N N . PRO A 1 85 ? 20.603 -10.068 -5.887 1.00 53.59 85 PRO A N 1
ATOM 597 C CA . PRO A 1 85 ? 19.911 -11.042 -6.723 1.00 53.59 85 PRO A CA 1
ATOM 598 C C . PRO A 1 85 ? 20.925 -12.093 -7.178 1.00 53.59 85 PRO A C 1
ATOM 600 O O . PRO A 1 85 ? 22.074 -11.710 -7.437 1.00 53.59 85 PRO A O 1
ATOM 603 N N . PRO A 1 86 ? 20.549 -13.389 -7.219 1.00 61.50 86 PRO A N 1
ATOM 604 C CA . PRO A 1 86 ? 21.462 -14.441 -7.634 1.00 61.50 86 PRO A CA 1
ATOM 605 C C . PRO A 1 86 ? 22.142 -13.984 -8.917 1.00 61.50 86 PRO A C 1
ATOM 607 O O . PRO A 1 86 ? 21.477 -13.661 -9.902 1.00 61.50 86 PRO A O 1
ATOM 610 N N . GLN A 1 87 ? 23.462 -13.825 -8.828 1.00 58.53 87 GLN A N 1
ATOM 611 C CA . GLN A 1 87 ? 24.281 -13.447 -9.964 1.00 58.53 87 GLN A CA 1
ATOM 612 C C . GLN A 1 87 ? 24.014 -14.504 -11.021 1.00 58.53 87 GLN A C 1
ATOM 614 O O . GLN A 1 87 ? 24.108 -15.691 -10.709 1.00 58.53 87 GLN A O 1
ATOM 619 N N . ASP A 1 88 ? 23.602 -14.041 -12.200 1.00 63.09 88 ASP A N 1
ATOM 620 C CA . ASP A 1 88 ? 23.388 -14.834 -13.404 1.00 63.09 88 ASP A CA 1
ATOM 621 C C . ASP A 1 88 ? 24.413 -15.979 -13.425 1.00 63.09 88 ASP A C 1
ATOM 623 O O . ASP A 1 88 ? 25.618 -15.700 -13.523 1.00 63.09 88 ASP A O 1
ATOM 627 N N . PRO A 1 89 ? 24.007 -17.245 -13.183 1.00 57.25 89 PRO A N 1
ATOM 628 C CA . PRO A 1 89 ? 24.933 -18.339 -13.372 1.00 57.25 89 PRO A CA 1
ATOM 629 C C . PRO A 1 89 ? 25.254 -18.263 -14.856 1.00 57.25 89 PRO A C 1
ATOM 631 O O . PRO A 1 89 ? 24.355 -18.396 -15.681 1.00 57.25 89 PRO A O 1
ATOM 634 N N . GLY A 1 90 ? 26.506 -17.923 -15.173 1.00 60.38 90 GLY A N 1
ATOM 635 C CA . GLY A 1 90 ? 26.962 -17.763 -16.549 1.00 60.38 90 GLY A CA 1
ATOM 636 C C . GLY A 1 90 ? 26.519 -18.934 -17.436 1.00 60.38 90 GLY A C 1
ATOM 637 O O . GLY A 1 90 ? 26.108 -19.969 -16.915 1.00 60.38 90 GLY A O 1
ATOM 638 N N . PRO A 1 91 ? 26.628 -18.778 -18.765 1.00 58.53 91 PRO A N 1
ATOM 639 C CA . PRO A 1 91 ? 25.853 -19.523 -19.760 1.00 58.53 91 PRO A CA 1
ATOM 640 C C . PRO A 1 91 ? 25.631 -20.975 -19.340 1.00 58.53 91 PRO A C 1
ATOM 642 O O . PRO A 1 91 ? 26.606 -21.707 -19.164 1.00 58.53 91 PRO A O 1
ATOM 645 N N . GLU A 1 92 ? 24.362 -21.347 -19.135 1.00 61.25 92 GLU A N 1
ATOM 646 C CA . GLU A 1 92 ? 23.955 -22.702 -18.769 1.00 61.25 92 GLU A CA 1
ATOM 647 C C . GLU A 1 92 ? 24.648 -23.685 -19.714 1.00 61.25 92 GLU A C 1
ATOM 649 O O . GLU A 1 92 ? 24.316 -23.778 -20.894 1.00 61.25 92 GLU A O 1
ATOM 654 N N . VAL A 1 93 ? 25.674 -24.372 -19.214 1.00 65.44 93 VAL A N 1
ATOM 655 C CA . VAL A 1 93 ? 26.373 -25.402 -19.975 1.00 65.44 93 VAL A CA 1
ATOM 656 C C . VAL A 1 93 ? 25.403 -26.563 -20.133 1.00 65.44 93 VAL A C 1
ATOM 658 O O . VAL A 1 93 ? 25.220 -27.369 -19.222 1.00 65.44 93 VAL A O 1
ATOM 661 N N . VAL A 1 94 ? 24.708 -26.612 -21.268 1.00 67.19 94 VAL A N 1
ATOM 662 C CA . VAL A 1 94 ? 23.771 -27.695 -21.551 1.00 67.19 94 VAL A CA 1
ATOM 663 C C . VAL A 1 94 ? 24.593 -28.959 -21.807 1.00 67.19 94 VAL A C 1
ATOM 665 O O . VAL A 1 94 ? 25.245 -29.108 -22.842 1.00 67.19 94 VAL A O 1
ATOM 668 N N . GLU A 1 95 ? 24.622 -29.846 -20.814 1.00 81.19 95 GLU A N 1
ATOM 669 C CA . GLU A 1 95 ? 25.255 -31.160 -20.907 1.00 81.19 95 GLU A CA 1
ATOM 670 C C . GLU A 1 95 ? 24.292 -32.147 -21.583 1.00 81.19 95 GLU A C 1
ATOM 672 O O . GLU A 1 95 ? 23.160 -32.336 -21.137 1.00 81.19 95 GLU A O 1
ATOM 677 N N . TYR A 1 96 ? 24.756 -32.812 -22.640 1.00 83.69 96 TYR A N 1
ATOM 678 C CA . TYR A 1 96 ? 24.028 -33.859 -23.358 1.00 83.69 96 TYR A CA 1
ATOM 679 C C . TYR A 1 96 ? 24.658 -35.228 -23.087 1.00 83.69 96 TYR A C 1
ATOM 681 O O . TYR A 1 96 ? 25.824 -35.320 -22.715 1.00 83.69 96 TYR A O 1
ATOM 689 N N . GLU A 1 97 ? 23.919 -36.317 -23.291 1.00 91.94 97 GLU A N 1
ATOM 690 C CA . GLU A 1 97 ? 24.462 -37.676 -23.187 1.00 91.94 97 GLU A CA 1
ATOM 691 C C . GLU A 1 97 ? 24.882 -38.199 -24.566 1.00 91.94 97 GLU A C 1
ATOM 693 O O . GLU A 1 97 ? 24.129 -38.136 -25.537 1.00 91.94 97 GLU A O 1
ATOM 698 N N . CYS A 1 98 ? 26.095 -38.742 -24.661 1.00 91.69 98 CYS A N 1
ATOM 699 C CA . CYS A 1 98 ? 26.591 -39.369 -25.880 1.00 91.69 98 CYS A CA 1
ATOM 700 C C . CYS A 1 98 ? 25.758 -40.624 -26.214 1.00 91.69 98 CYS A C 1
ATOM 702 O O . CYS A 1 98 ? 25.734 -41.545 -25.394 1.00 91.69 98 CYS A O 1
ATOM 704 N N . PRO A 1 99 ? 25.149 -40.737 -27.409 1.00 88.69 99 PRO A N 1
ATOM 705 C CA . PRO A 1 99 ? 24.279 -41.863 -27.760 1.00 88.69 99 PRO A CA 1
ATOM 706 C C . PRO A 1 99 ? 25.012 -43.212 -27.818 1.00 88.69 99 PRO A C 1
ATOM 708 O O . PRO A 1 99 ? 24.393 -44.248 -27.606 1.00 88.69 99 PRO A O 1
ATOM 711 N N . GLU A 1 100 ? 26.329 -43.210 -28.049 1.00 92.81 100 GLU A N 1
ATOM 712 C CA . GLU A 1 100 ? 27.115 -44.447 -28.157 1.00 92.81 100 GLU A CA 1
ATOM 713 C C . GLU A 1 100 ? 27.558 -45.012 -26.801 1.00 92.81 100 GLU A C 1
ATOM 715 O O . GLU A 1 100 ? 27.713 -46.221 -26.652 1.00 92.81 100 GLU A O 1
ATOM 720 N N . CYS A 1 101 ? 27.809 -44.158 -25.802 1.00 93.19 101 CYS A N 1
ATOM 721 C CA . CYS A 1 101 ? 28.382 -44.604 -24.523 1.00 93.19 101 CYS A CA 1
ATOM 722 C C . CYS A 1 101 ? 27.675 -44.083 -23.266 1.00 93.19 101 CYS A C 1
ATOM 724 O O . CYS A 1 101 ? 28.092 -44.427 -22.160 1.00 93.19 101 CYS A O 1
ATOM 726 N N . GLY A 1 102 ? 26.644 -43.247 -23.412 1.00 88.50 102 GLY A N 1
ATOM 727 C CA . GLY A 1 102 ? 25.830 -42.708 -22.319 1.00 88.50 102 GLY A CA 1
ATOM 728 C C . GLY A 1 102 ? 26.542 -41.710 -21.403 1.00 88.50 102 GLY A C 1
ATOM 729 O O . GLY A 1 102 ? 26.005 -41.339 -20.366 1.00 88.50 102 GLY A O 1
ATOM 730 N N . LYS A 1 103 ? 27.768 -41.288 -21.731 1.00 93.31 103 LYS A N 1
ATOM 731 C CA . LYS A 1 103 ? 28.519 -40.315 -20.923 1.00 93.31 103 LYS A CA 1
ATOM 732 C C . LYS A 1 103 ? 28.215 -38.887 -21.353 1.00 93.31 103 LYS A C 1
ATOM 734 O O . LYS A 1 103 ? 27.945 -38.642 -22.527 1.00 93.31 103 LYS A O 1
ATOM 739 N N . ARG A 1 104 ? 28.304 -37.960 -20.400 1.00 91.75 104 ARG A N 1
ATOM 740 C CA . ARG A 1 104 ? 28.022 -36.541 -20.623 1.00 91.75 104 ARG A CA 1
ATOM 741 C C . ARG A 1 104 ? 29.042 -35.901 -21.564 1.00 91.75 104 ARG A C 1
ATOM 743 O O . ARG A 1 104 ? 30.229 -36.212 -21.491 1.00 91.75 104 ARG A O 1
ATOM 750 N N . VAL A 1 105 ? 28.559 -35.029 -22.436 1.00 91.00 105 VAL A N 1
ATOM 751 C CA . VAL A 1 105 ? 29.316 -34.242 -23.414 1.00 91.00 105 VAL A CA 1
ATOM 752 C C . VAL A 1 105 ? 28.730 -32.832 -23.496 1.00 91.00 105 VAL A C 1
ATOM 754 O O . VAL A 1 105 ? 27.559 -32.621 -23.179 1.00 91.00 105 VAL A O 1
ATOM 757 N N . SER A 1 106 ? 29.542 -31.864 -23.903 1.00 86.38 106 SER A N 1
ATOM 758 C CA . SER A 1 106 ? 29.125 -30.480 -24.141 1.00 86.38 106 SER A CA 1
ATOM 759 C C . SER A 1 106 ? 28.621 -30.301 -25.575 1.00 86.38 106 SER A C 1
ATOM 761 O O . SER A 1 106 ? 29.069 -31.000 -26.480 1.00 86.38 106 SER A O 1
ATOM 763 N N . GLU A 1 107 ? 27.747 -29.319 -25.823 1.00 82.50 107 GLU A N 1
ATOM 764 C CA . GLU A 1 107 ? 27.331 -28.953 -27.191 1.00 82.50 107 GLU A CA 1
ATOM 765 C C . GLU A 1 107 ? 28.498 -28.554 -28.105 1.00 82.50 107 GLU A C 1
ATOM 767 O O . GLU A 1 107 ? 28.418 -28.686 -29.322 1.00 82.50 107 GLU A O 1
ATOM 772 N N . SER A 1 108 ? 29.587 -28.050 -27.518 1.00 82.75 108 SER A N 1
ATOM 773 C CA . SER A 1 108 ? 30.769 -27.609 -28.261 1.00 82.75 108 SER A CA 1
ATOM 774 C C . SER A 1 108 ? 31.717 -28.764 -28.604 1.00 82.75 108 SER A C 1
ATOM 776 O O . SER A 1 108 ? 32.691 -28.560 -29.333 1.00 82.75 108 SER A O 1
ATOM 778 N N . ASP A 1 109 ? 31.461 -29.973 -28.092 1.00 86.38 109 ASP A N 1
ATOM 779 C CA . ASP A 1 109 ? 32.260 -31.147 -28.421 1.00 86.38 109 ASP A CA 1
ATOM 780 C C . ASP A 1 109 ? 31.934 -31.615 -29.845 1.00 86.38 109 ASP A C 1
ATOM 782 O O . ASP A 1 109 ? 30.820 -32.020 -30.150 1.00 86.38 109 ASP A O 1
ATOM 786 N N . VAL A 1 110 ? 32.935 -31.629 -30.728 1.00 90.06 110 VAL A N 1
ATOM 787 C CA . VAL A 1 110 ? 32.837 -32.235 -32.078 1.00 90.06 110 VAL A CA 1
ATOM 788 C C . VAL A 1 110 ? 33.070 -33.756 -32.019 1.00 90.06 110 VAL A C 1
ATOM 790 O O . VAL A 1 110 ? 32.792 -34.508 -32.956 1.00 90.06 110 VAL A O 1
ATOM 793 N N . GLN A 1 111 ? 33.605 -34.245 -30.900 1.00 92.38 111 GLN A N 1
ATOM 794 C CA . GLN A 1 111 ? 33.925 -35.648 -30.675 1.00 92.38 111 GLN A CA 1
ATOM 795 C C . GLN A 1 111 ? 33.781 -35.987 -29.194 1.00 92.38 111 GLN A C 1
ATOM 797 O O . GLN A 1 111 ? 34.286 -35.264 -28.342 1.00 92.38 111 GLN A O 1
ATOM 802 N N . CYS A 1 112 ? 33.151 -37.120 -28.882 1.00 92.50 112 CYS A N 1
ATOM 803 C CA . CYS A 1 112 ? 33.002 -37.581 -27.510 1.00 92.50 112 CYS A CA 1
ATOM 804 C C . CYS A 1 112 ? 34.380 -37.888 -26.888 1.00 92.50 112 CYS A C 1
ATOM 806 O O . CYS A 1 112 ? 35.052 -38.818 -27.352 1.00 92.50 112 CYS A O 1
ATOM 808 N N . PRO A 1 113 ? 34.777 -37.221 -25.787 1.00 90.00 113 PRO A N 1
ATOM 809 C CA . PRO A 1 113 ? 36.071 -37.443 -25.137 1.00 90.00 113 PRO A CA 1
ATOM 810 C C . PRO A 1 113 ? 36.175 -38.816 -24.459 1.00 90.00 113 PRO A C 1
ATOM 812 O O . PRO A 1 113 ? 37.261 -39.248 -24.078 1.00 90.00 113 PRO A O 1
ATOM 815 N N . HIS A 1 114 ? 35.053 -39.519 -24.292 1.00 91.25 114 HIS A N 1
ATOM 816 C CA . HIS A 1 114 ? 35.016 -40.778 -23.559 1.00 91.25 114 HIS A CA 1
ATOM 817 C C . HIS A 1 114 ? 35.025 -42.040 -24.423 1.00 91.25 114 HIS A C 1
ATOM 819 O O . HIS A 1 114 ? 35.399 -43.098 -23.918 1.00 91.25 114 HIS A O 1
ATOM 825 N N . CYS A 1 115 ? 34.583 -41.955 -25.679 1.00 92.12 115 CYS A N 1
ATOM 826 C CA . CYS A 1 115 ? 34.528 -43.104 -26.592 1.00 92.12 115 CYS A CA 1
ATOM 827 C C . CYS A 1 115 ? 35.047 -42.795 -28.003 1.00 92.12 115 CYS A C 1
ATOM 829 O O . CYS A 1 115 ? 35.239 -43.713 -28.793 1.00 92.12 115 CYS A O 1
ATOM 831 N N . GLY A 1 116 ? 35.305 -41.523 -28.324 1.00 90.06 116 GLY A N 1
ATOM 832 C CA . GLY A 1 116 ? 35.884 -41.118 -29.600 1.00 90.06 116 GLY A CA 1
ATOM 833 C C . GLY A 1 116 ? 34.902 -41.046 -30.770 1.00 90.06 116 GLY A C 1
ATOM 834 O O . GLY A 1 116 ? 35.348 -40.752 -31.879 1.00 90.06 116 GLY A O 1
ATOM 835 N N . VAL A 1 117 ? 33.595 -41.266 -30.572 1.00 93.25 117 VAL A N 1
ATOM 836 C CA . VAL A 1 117 ? 32.603 -41.029 -31.638 1.00 93.25 117 VAL A CA 1
ATOM 837 C C . VAL A 1 117 ? 32.568 -39.544 -32.003 1.00 93.25 117 VAL A C 1
ATOM 839 O O . VAL A 1 117 ? 32.620 -38.689 -31.121 1.00 93.25 117 VAL A O 1
ATOM 842 N N . ARG A 1 118 ? 32.514 -39.225 -33.299 1.00 92.94 118 ARG A N 1
ATOM 843 C CA . ARG A 1 118 ? 32.361 -37.850 -33.793 1.00 92.94 118 ARG A CA 1
ATOM 844 C C . ARG A 1 118 ? 30.885 -37.509 -33.948 1.00 92.94 118 ARG A C 1
ATOM 846 O O . ARG A 1 118 ? 30.142 -38.311 -34.506 1.00 92.94 118 ARG A O 1
ATOM 853 N N . PHE A 1 119 ? 30.499 -36.328 -33.481 1.00 83.50 119 PHE A N 1
ATOM 854 C CA . PHE A 1 119 ? 29.173 -35.766 -33.711 1.00 83.50 119 PHE A CA 1
ATOM 855 C C . PHE A 1 119 ? 29.239 -35.006 -35.039 1.00 83.50 119 PHE A C 1
ATOM 857 O O . PHE A 1 119 ? 30.086 -34.126 -35.201 1.00 83.50 119 PHE A O 1
ATOM 864 N N . GLY A 1 120 ? 28.454 -35.436 -36.024 1.00 70.50 120 GLY A N 1
ATOM 865 C CA . GLY A 1 120 ? 28.498 -34.947 -37.403 1.00 70.50 120 GLY A CA 1
ATOM 866 C C . GLY A 1 120 ? 27.112 -34.676 -37.948 1.00 70.50 120 GLY A C 1
ATOM 867 O O . GLY A 1 120 ? 26.162 -35.326 -37.456 1.00 70.50 120 GLY A O 1
#

Radius of gyration: 29.24 Å; chains: 1; bounding box: 55×62×62 Å

Secondary structure (DSSP, 8-state):
----------EE-TTT--EE-S-SSB-TTT--B-TT--EE-TTT--EE-TT-SB-TTT--BSHHHHTT--GGG---TT-----SPPP--SS---EEE-TTT--EEETT-SB-TTT-PBP-

Sequence (120 aa):
MGGEPLPVFVFGCMSCGKTVSGSEKSCPRCGASFDDVRFECPFCGELVSPGDSRCGRCGTEFSAFAAGVCEASAVDLDGRDMGPPPQDPGPEVVEYECPECGKRVSESDVQCPHCGVRFG